Protein AF-A0ABD5N449-F1 (afdb_monomer_lite)

Structure (mmCIF, N/CA/C/O backbone):
data_AF-A0ABD5N449-F1
#
_entry.id   AF-A0ABD5N449-F1
#
loop_
_atom_site.group_PDB
_atom_site.id
_atom_site.type_symbol
_atom_site.label_atom_id
_atom_site.label_alt_id
_atom_site.label_comp_id
_atom_site.label_asym_id
_atom_site.label_entity_id
_atom_site.label_seq_id
_atom_site.pdbx_PDB_ins_code
_atom_site.Cartn_x
_atom_site.Cartn_y
_atom_site.Cartn_z
_atom_site.occupancy
_atom_site.B_iso_or_equiv
_atom_site.auth_seq_id
_atom_site.auth_comp_id
_atom_site.auth_asym_id
_atom_site.auth_atom_id
_atom_site.pdbx_PDB_model_num
ATOM 1 N N . MET A 1 1 ? -13.386 -1.476 -2.992 1.00 77.12 1 MET A N 1
ATOM 2 C CA . MET A 1 1 ? -12.912 -2.837 -2.640 1.00 77.12 1 MET A CA 1
ATOM 3 C C . MET A 1 1 ? -12.012 -2.748 -1.409 1.00 77.12 1 MET A C 1
ATOM 5 O O . MET A 1 1 ? -11.373 -1.718 -1.246 1.00 77.12 1 MET A O 1
ATOM 9 N N . LYS A 1 2 ? -12.001 -3.743 -0.508 1.00 82.44 2 LYS A N 1
ATOM 10 C CA . LYS A 1 2 ? -11.171 -3.738 0.716 1.00 82.44 2 LYS A CA 1
ATOM 11 C C . LYS A 1 2 ? -10.455 -5.082 0.858 1.00 82.44 2 LYS A C 1
ATOM 13 O O . LYS A 1 2 ? -11.120 -6.111 0.836 1.00 82.44 2 LYS A O 1
ATOM 18 N N . PHE A 1 3 ? -9.141 -5.057 1.064 1.00 85.50 3 PHE A N 1
ATOM 19 C CA . PHE A 1 3 ? -8.331 -6.238 1.370 1.00 85.50 3 PHE A CA 1
ATOM 20 C C . PHE A 1 3 ? -7.731 -6.098 2.763 1.00 85.50 3 PHE A C 1
ATOM 22 O O . PHE A 1 3 ? -7.395 -4.995 3.187 1.00 85.50 3 PHE A O 1
ATOM 29 N N . LYS A 1 4 ? -7.616 -7.213 3.481 1.00 90.12 4 LYS A N 1
ATOM 30 C CA . LYS A 1 4 ? -6.940 -7.267 4.775 1.00 90.12 4 LYS A CA 1
ATOM 31 C C . LYS A 1 4 ? -5.727 -8.163 4.627 1.00 90.12 4 LYS A C 1
ATOM 33 O O . LYS A 1 4 ? -5.863 -9.318 4.235 1.00 90.12 4 LYS A O 1
ATOM 38 N N . THR A 1 5 ? -4.563 -7.635 4.955 1.00 91.88 5 THR A N 1
ATOM 39 C CA . THR A 1 5 ? -3.307 -8.377 4.992 1.00 91.88 5 THR A CA 1
ATOM 40 C C . THR A 1 5 ? -2.812 -8.425 6.429 1.00 91.88 5 THR A C 1
ATOM 42 O O . THR A 1 5 ? -3.187 -7.605 7.271 1.00 91.88 5 THR A O 1
ATOM 45 N N . LYS A 1 6 ? -2.003 -9.432 6.749 1.00 94.88 6 LYS A N 1
ATOM 46 C CA . LYS A 1 6 ? -1.398 -9.531 8.074 1.00 94.88 6 LYS A CA 1
ATOM 47 C C . LYS A 1 6 ? -0.293 -8.480 8.199 1.00 94.88 6 LYS A C 1
ATOM 49 O O . LYS A 1 6 ? 0.451 -8.236 7.250 1.00 94.88 6 LYS A O 1
ATOM 54 N N . LEU A 1 7 ? -0.195 -7.856 9.368 1.00 94.62 7 LEU A N 1
ATOM 55 C CA . LEU A 1 7 ? 0.921 -6.988 9.726 1.00 94.62 7 LEU A CA 1
ATOM 56 C C . LEU A 1 7 ? 1.916 -7.813 10.542 1.00 94.62 7 LEU A C 1
ATOM 58 O O . LEU A 1 7 ? 1.582 -8.335 11.606 1.00 94.62 7 LEU A O 1
ATOM 62 N N . TRP A 1 8 ? 3.128 -7.957 10.029 1.00 97.06 8 TRP A N 1
ATOM 63 C CA . TRP A 1 8 ? 4.211 -8.659 10.700 1.00 97.06 8 TRP A CA 1
ATOM 64 C C . TRP A 1 8 ? 5.157 -7.664 11.348 1.00 97.06 8 TRP A C 1
ATOM 66 O O . TRP A 1 8 ? 5.498 -6.633 10.774 1.00 97.06 8 TRP A O 1
ATOM 76 N N . ARG A 1 9 ? 5.630 -8.000 12.544 1.00 96.38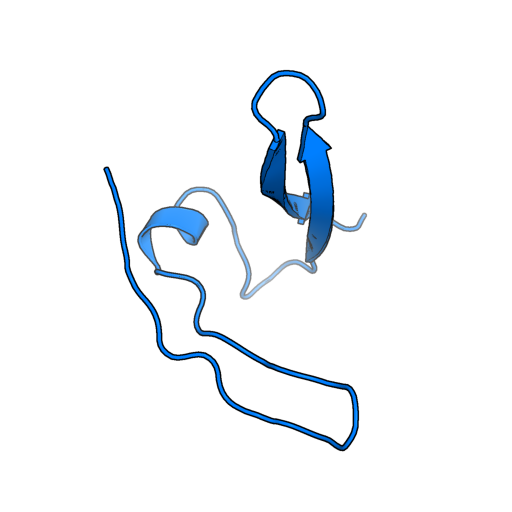 9 ARG A N 1
ATOM 77 C CA . ARG A 1 9 ? 6.711 -7.263 13.188 1.00 96.38 9 ARG A CA 1
ATOM 78 C C . ARG A 1 9 ? 8.040 -7.702 12.572 1.00 96.38 9 ARG A C 1
ATOM 80 O O . ARG A 1 9 ? 8.332 -8.894 12.577 1.00 96.38 9 ARG A O 1
ATOM 87 N N . ARG A 1 10 ? 8.835 -6.758 12.057 1.00 95.00 10 ARG A N 1
ATOM 88 C CA . ARG A 1 10 ? 10.204 -7.014 11.562 1.00 95.00 10 ARG A CA 1
ATOM 89 C C . ARG A 1 10 ? 11.279 -6.580 12.554 1.00 95.00 10 ARG A C 1
ATOM 91 O O . ARG A 1 10 ? 12.359 -7.157 12.562 1.00 95.00 10 ARG A O 1
ATOM 98 N N . GLY A 1 11 ? 10.992 -5.591 13.397 1.00 93.62 11 GLY A N 1
ATOM 99 C CA . GLY A 1 11 ? 11.951 -5.068 14.365 1.00 93.62 11 GLY A CA 1
ATOM 100 C C . GLY A 1 11 ? 11.285 -4.416 15.570 1.00 93.62 11 GLY A C 1
ATOM 101 O O . GLY A 1 11 ? 10.083 -4.557 15.810 1.00 93.62 11 GLY A O 1
ATOM 102 N N . LYS A 1 12 ? 12.079 -3.681 16.357 1.00 94.19 12 LYS A N 1
ATOM 103 C CA . LYS A 1 12 ? 11.569 -2.984 17.549 1.00 94.19 12 LYS A CA 1
ATOM 104 C C . LYS A 1 12 ? 10.508 -1.945 17.180 1.00 94.19 12 LYS A C 1
ATOM 106 O O . LYS A 1 12 ? 9.468 -1.923 17.834 1.00 94.19 12 LYS A O 1
ATOM 111 N N . ILE A 1 13 ? 10.765 -1.185 16.113 1.00 94.38 13 ILE A N 1
ATOM 112 C CA . ILE A 1 13 ? 9.918 -0.092 15.607 1.00 94.38 13 ILE A CA 1
ATOM 113 C C . ILE A 1 13 ? 9.447 -0.297 14.156 1.00 94.38 13 ILE A C 1
ATOM 115 O O . ILE A 1 13 ? 8.819 0.591 13.594 1.00 94.38 13 ILE A O 1
ATOM 119 N N . SER A 1 14 ? 9.763 -1.436 13.528 1.00 94.50 14 SER A N 1
ATOM 120 C CA . SER A 1 14 ? 9.465 -1.686 12.113 1.00 94.50 14 SER A CA 1
ATOM 121 C C . SER A 1 14 ? 8.492 -2.844 11.915 1.00 94.50 14 SER A C 1
ATOM 123 O O . SER A 1 14 ? 8.566 -3.891 12.573 1.00 94.50 14 SER A O 1
ATOM 125 N N . PHE A 1 15 ? 7.592 -2.648 10.957 1.00 94.38 15 PHE A N 1
ATOM 126 C CA . PHE A 1 15 ? 6.566 -3.599 10.560 1.00 94.38 15 PHE A CA 1
ATOM 127 C C . PHE A 1 15 ? 6.619 -3.810 9.050 1.00 94.38 15 PHE A C 1
ATOM 129 O O . PHE A 1 15 ? 7.120 -2.969 8.310 1.00 94.38 15 PHE A O 1
ATOM 136 N N . ALA A 1 16 ? 6.116 -4.951 8.602 1.00 94.50 16 ALA A N 1
ATOM 137 C CA . ALA A 1 16 ? 5.984 -5.292 7.198 1.00 94.50 16 ALA A CA 1
ATOM 138 C C . ALA A 1 16 ? 4.589 -5.860 6.944 1.00 94.50 16 ALA A C 1
ATOM 140 O O . ALA A 1 16 ? 4.000 -6.505 7.812 1.00 94.50 16 ALA A O 1
ATOM 141 N N . THR A 1 17 ? 4.070 -5.651 5.742 1.00 94.12 17 THR A N 1
ATOM 142 C CA . THR A 1 17 ? 2.869 -6.323 5.252 1.00 94.12 17 THR A CA 1
ATOM 143 C C . THR A 1 17 ? 3.074 -6.735 3.800 1.00 94.12 17 THR A C 1
ATOM 145 O O . THR A 1 17 ? 4.035 -6.316 3.159 1.00 94.12 17 THR A O 1
ATOM 148 N N . THR A 1 18 ? 2.193 -7.590 3.297 1.00 92.69 18 THR A N 1
ATOM 149 C CA . THR A 1 18 ? 2.210 -8.042 1.911 1.00 92.69 18 THR A CA 1
ATOM 150 C C . THR A 1 18 ? 1.399 -7.038 1.128 1.00 92.69 18 THR A C 1
ATOM 152 O O . THR A 1 18 ? 0.284 -6.707 1.529 1.00 92.69 18 THR A O 1
ATOM 155 N N . ILE A 1 19 ? 1.943 -6.574 0.011 1.00 89.94 19 ILE A N 1
ATOM 156 C CA . ILE A 1 19 ? 1.192 -5.760 -0.934 1.00 89.94 19 ILE A CA 1
ATOM 157 C C . ILE A 1 19 ? 0.353 -6.722 -1.787 1.00 89.94 19 ILE A C 1
ATOM 159 O O . ILE A 1 19 ? 0.918 -7.631 -2.399 1.00 89.94 19 ILE A O 1
ATOM 163 N N . PRO A 1 20 ? -0.987 -6.598 -1.807 1.00 89.81 20 PRO A N 1
ATOM 164 C CA . PRO A 1 20 ? -1.817 -7.431 -2.668 1.00 89.81 20 PRO A CA 1
ATOM 165 C C . PRO A 1 20 ? -1.421 -7.258 -4.136 1.00 89.81 20 PRO A C 1
ATOM 167 O O . PRO A 1 20 ? -1.307 -6.130 -4.604 1.00 89.81 20 PRO A O 1
ATOM 170 N N . HIS A 1 21 ? -1.295 -8.362 -4.876 1.00 88.06 21 HIS A N 1
ATOM 171 C CA . HIS A 1 21 ? -0.842 -8.343 -6.274 1.00 88.06 21 HIS A CA 1
ATOM 172 C C . HIS A 1 21 ? -1.669 -7.407 -7.175 1.00 88.06 21 HIS A C 1
ATOM 174 O O . HIS A 1 21 ? -1.124 -6.761 -8.058 1.00 88.06 21 HIS A O 1
ATOM 180 N N . ILE A 1 22 ? -2.969 -7.245 -6.897 1.00 89.25 22 ILE A N 1
ATOM 181 C CA . ILE A 1 22 ? -3.844 -6.317 -7.633 1.00 89.25 22 ILE A CA 1
ATOM 182 C C . ILE A 1 22 ? -3.378 -4.851 -7.588 1.00 89.25 22 ILE A C 1
ATOM 184 O O . ILE A 1 22 ? -3.646 -4.100 -8.519 1.00 89.25 22 ILE A O 1
ATOM 188 N N . VAL A 1 23 ? -2.674 -4.444 -6.527 1.00 87.94 23 VAL A N 1
ATOM 189 C CA . VAL A 1 23 ? -2.097 -3.094 -6.386 1.00 87.94 23 VAL A CA 1
ATOM 190 C C . VAL A 1 23 ? -0.898 -2.907 -7.321 1.00 87.94 23 VAL A C 1
ATOM 192 O O . VAL A 1 23 ? -0.579 -1.784 -7.690 1.00 87.94 23 VAL A O 1
ATOM 195 N N . LEU A 1 24 ? -0.261 -4.006 -7.728 1.00 89.88 24 LEU A N 1
ATOM 196 C CA . LEU A 1 24 ? 0.949 -4.017 -8.544 1.00 89.88 24 LEU A CA 1
ATOM 197 C C . LEU A 1 24 ? 0.671 -4.209 -10.041 1.00 89.88 24 LEU A C 1
A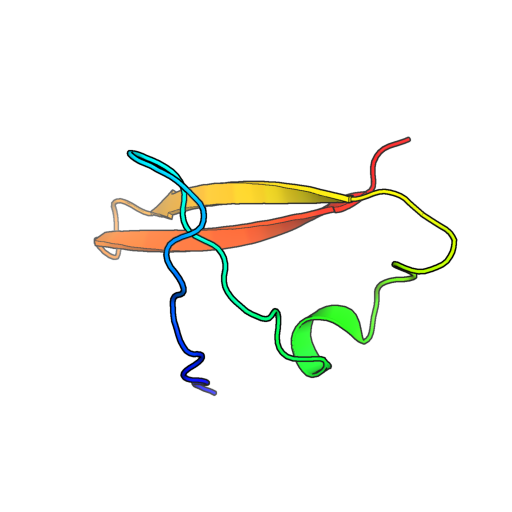TOM 199 O O . LEU A 1 24 ? 1.610 -4.145 -10.817 1.00 89.88 24 LEU A O 1
ATOM 203 N N . LEU A 1 25 ? -0.579 -4.435 -10.472 1.00 89.50 25 LEU A N 1
ATOM 204 C CA . LEU A 1 25 ? -0.893 -4.839 -11.859 1.00 89.50 25 LEU A CA 1
ATOM 205 C C . LEU A 1 25 ? -0.401 -3.871 -12.945 1.00 89.50 25 LEU A C 1
ATOM 207 O O . LEU A 1 25 ? -0.228 -4.292 -14.083 1.00 89.50 25 LEU A O 1
ATOM 211 N N . ASN A 1 26 ? -0.200 -2.598 -12.604 1.00 87.69 26 ASN A N 1
ATOM 212 C CA . ASN A 1 26 ? 0.289 -1.571 -13.527 1.00 87.69 26 ASN A CA 1
ATOM 213 C C . ASN A 1 26 ? 1.742 -1.157 -13.241 1.00 87.69 26 ASN A C 1
ATOM 215 O O . ASN A 1 26 ? 2.188 -0.127 -13.739 1.00 87.69 26 ASN A O 1
ATOM 219 N N . LEU A 1 27 ? 2.451 -1.913 -12.404 1.00 91.50 27 LEU A N 1
ATOM 220 C CA . LEU A 1 27 ? 3.839 -1.676 -12.027 1.00 91.50 27 LEU A CA 1
ATOM 221 C C . LEU A 1 27 ? 4.707 -2.834 -12.527 1.00 91.50 27 LEU A C 1
ATOM 223 O O . LEU A 1 27 ? 4.234 -3.958 -12.682 1.00 91.50 27 LEU A O 1
ATOM 227 N N . ASP A 1 28 ? 5.992 -2.558 -12.720 1.00 92.69 28 ASP A N 1
ATOM 228 C CA . ASP A 1 28 ? 7.027 -3.556 -13.010 1.00 92.69 28 ASP A CA 1
ATOM 229 C C . ASP A 1 28 ? 8.028 -3.627 -11.841 1.00 92.69 28 ASP A C 1
ATOM 231 O O . ASP A 1 28 ? 9.112 -3.048 -11.930 1.00 92.69 28 ASP A O 1
ATOM 235 N N . PRO A 1 29 ? 7.655 -4.250 -10.704 1.00 88.06 29 PRO A N 1
ATOM 236 C CA . PRO A 1 29 ? 8.505 -4.327 -9.512 1.00 88.06 29 PRO A CA 1
ATOM 237 C C . PRO A 1 29 ? 9.706 -5.270 -9.667 1.00 88.06 29 PRO A C 1
ATOM 239 O O . PRO A 1 29 ? 10.553 -5.302 -8.781 1.00 88.06 29 PRO A O 1
ATOM 242 N N . GLU A 1 30 ? 9.771 -6.054 -10.746 1.00 89.69 30 GLU A N 1
ATOM 243 C CA . GLU A 1 30 ? 10.902 -6.948 -11.021 1.00 89.69 30 GLU A CA 1
ATOM 244 C C . GLU A 1 30 ? 12.059 -6.196 -11.690 1.00 89.69 30 GLU A C 1
ATOM 246 O O . GLU A 1 30 ? 13.223 -6.516 -11.452 1.00 89.69 30 GLU A O 1
ATOM 251 N N . SER A 1 31 ? 11.744 -5.188 -12.511 1.00 94.88 31 SER A N 1
ATOM 252 C CA . SER A 1 31 ? 12.746 -4.451 -13.294 1.00 94.88 31 SER A CA 1
ATOM 253 C C . SER A 1 31 ? 12.988 -3.024 -12.807 1.00 94.88 31 SER A C 1
ATOM 255 O O . SER A 1 31 ? 13.940 -2.388 -13.260 1.00 94.88 31 SER A O 1
ATOM 257 N N . LYS A 1 32 ? 12.126 -2.494 -11.933 1.00 94.69 32 LYS A N 1
ATOM 258 C CA . LYS A 1 32 ? 12.171 -1.100 -11.485 1.00 94.69 32 LYS A CA 1
ATOM 259 C C . LYS A 1 32 ? 12.051 -0.981 -9.974 1.00 94.69 32 LYS A C 1
ATOM 261 O O . LYS A 1 32 ? 11.356 -1.764 -9.327 1.00 94.69 32 LYS A O 1
ATOM 266 N N . ASP A 1 33 ? 12.663 0.067 -9.438 1.00 95.06 33 ASP A N 1
ATOM 267 C CA . ASP A 1 33 ? 12.566 0.409 -8.028 1.00 95.06 33 ASP A CA 1
ATOM 268 C C . ASP A 1 33 ? 11.400 1.368 -7.770 1.00 95.06 33 ASP A C 1
ATOM 270 O O . ASP A 1 33 ? 11.103 2.265 -8.558 1.00 95.06 33 ASP A O 1
ATOM 274 N N . TYR A 1 34 ? 10.742 1.192 -6.625 1.00 94.38 34 TYR A N 1
ATOM 275 C CA . TYR A 1 34 ? 9.621 2.029 -6.205 1.00 94.38 34 TYR A CA 1
ATOM 276 C C . TYR A 1 34 ? 9.778 2.422 -4.743 1.00 94.38 34 TYR A C 1
ATOM 278 O O . TYR A 1 34 ? 10.181 1.619 -3.897 1.00 94.38 34 TYR A O 1
ATOM 286 N N . ARG A 1 35 ? 9.382 3.649 -4.415 1.00 94.06 35 ARG A N 1
ATOM 287 C CA . ARG A 1 35 ? 9.212 4.099 -3.032 1.00 94.06 35 ARG A CA 1
ATOM 288 C C . ARG A 1 35 ? 7.758 3.953 -2.598 1.00 94.06 35 ARG A C 1
ATOM 290 O O . ARG A 1 35 ? 6.835 4.131 -3.390 1.00 94.06 35 ARG A O 1
ATOM 297 N N . VAL A 1 36 ? 7.558 3.660 -1.315 1.00 92.38 36 VAL A N 1
ATOM 298 C CA . VAL A 1 36 ? 6.227 3.646 -0.694 1.00 92.38 36 VAL A CA 1
ATOM 299 C C . VAL A 1 36 ? 5.949 5.023 -0.106 1.00 92.38 36 VAL A C 1
ATOM 301 O O . VAL A 1 36 ? 6.654 5.461 0.804 1.00 92.38 36 VAL A O 1
ATOM 304 N N . ILE A 1 37 ? 4.909 5.683 -0.602 1.00 94.31 37 ILE A N 1
ATOM 305 C CA . ILE A 1 37 ? 4.478 7.002 -0.140 1.00 94.31 37 ILE A CA 1
ATOM 306 C C . ILE A 1 37 ? 3.354 6.834 0.879 1.00 94.31 37 ILE A C 1
ATOM 308 O O . ILE A 1 37 ? 2.414 6.071 0.658 1.00 94.31 37 ILE A O 1
ATOM 312 N N . TRP A 1 38 ? 3.458 7.545 2.000 1.00 93.50 38 TRP A N 1
ATOM 313 C CA . TRP A 1 38 ? 2.449 7.569 3.055 1.00 93.50 38 TRP A CA 1
ATOM 314 C C . TRP A 1 38 ? 1.937 8.991 3.208 1.00 93.50 38 TRP A C 1
ATOM 316 O O . TRP A 1 38 ? 2.689 9.884 3.589 1.00 93.50 38 TRP A O 1
ATOM 326 N N . GLU A 1 39 ? 0.653 9.189 2.949 1.00 96.56 39 GLU A N 1
ATOM 327 C CA . GLU A 1 39 ? 0.005 10.493 3.053 1.00 96.56 39 GLU A CA 1
ATOM 328 C C . GLU A 1 39 ? -1.142 10.412 4.044 1.00 96.56 39 GLU A C 1
ATOM 330 O O . GLU A 1 39 ? -1.935 9.469 4.019 1.00 96.56 39 GLU A O 1
ATOM 335 N N . TYR A 1 40 ? -1.235 11.395 4.932 1.00 96.56 40 TYR A N 1
ATOM 336 C CA . TYR A 1 40 ? -2.369 11.512 5.834 1.00 96.56 40 TYR A CA 1
ATOM 337 C C . TYR A 1 40 ? -3.388 12.477 5.235 1.00 96.56 40 TYR A C 1
ATOM 339 O O . TYR A 1 40 ? -3.115 13.667 5.099 1.00 96.56 40 TYR A O 1
ATOM 347 N N . ASP A 1 41 ? -4.566 11.967 4.884 1.00 95.25 41 ASP A N 1
ATOM 348 C CA . ASP A 1 41 ? -5.689 12.804 4.477 1.00 95.25 41 ASP A CA 1
ATOM 349 C C . ASP A 1 41 ? -6.479 13.209 5.727 1.00 95.25 41 ASP A C 1
ATOM 351 O O . ASP A 1 41 ? -7.258 12.428 6.289 1.00 95.25 41 ASP A O 1
ATOM 355 N N . GLU A 1 42 ? -6.266 14.451 6.162 1.00 95.12 42 GLU A N 1
ATOM 356 C CA . GLU A 1 42 ? -6.924 15.034 7.331 1.00 95.12 42 GLU A CA 1
ATOM 357 C C . GLU A 1 42 ? -8.449 15.106 7.185 1.00 95.12 42 GLU A C 1
ATOM 359 O O . GLU A 1 42 ? -9.162 14.974 8.180 1.00 95.12 42 GLU A O 1
ATOM 364 N N . LYS A 1 43 ? -8.976 15.265 5.962 1.00 95.56 43 LYS A N 1
ATOM 365 C CA . LYS A 1 43 ? -10.422 15.427 5.731 1.00 95.56 43 LYS A CA 1
ATOM 366 C C . LYS A 1 43 ? -11.185 14.149 6.038 1.00 95.56 43 LYS A C 1
ATOM 368 O O . LYS A 1 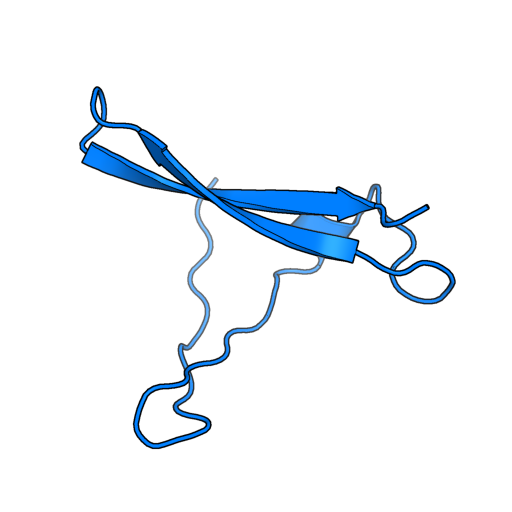43 ? -12.321 14.201 6.505 1.00 95.56 43 LYS A O 1
ATOM 373 N N . ILE A 1 44 ? -10.572 13.002 5.758 1.00 93.62 44 ILE A N 1
ATOM 374 C CA . ILE A 1 44 ? -11.167 11.682 6.002 1.00 93.62 44 ILE A CA 1
ATOM 375 C C . ILE A 1 44 ? -10.538 10.956 7.198 1.00 93.62 44 ILE A C 1
ATOM 377 O O . ILE A 1 44 ? -10.986 9.854 7.530 1.00 93.62 44 ILE A O 1
ATOM 381 N N . GLY A 1 45 ? -9.518 11.551 7.826 1.00 95.50 45 GLY A N 1
ATOM 382 C CA . GLY A 1 45 ? -8.813 11.025 8.993 1.00 95.50 45 GLY A CA 1
ATOM 383 C C . GLY A 1 45 ? -8.130 9.683 8.735 1.00 95.50 45 GLY A C 1
ATOM 384 O O . GLY A 1 45 ? -8.201 8.784 9.576 1.00 95.50 45 GLY A O 1
ATOM 385 N N . LYS A 1 46 ? -7.549 9.485 7.544 1.00 95.94 46 LYS A N 1
ATOM 386 C CA . LYS A 1 46 ? -6.959 8.198 7.137 1.00 95.94 46 LYS A CA 1
ATOM 387 C C . LYS A 1 46 ? -5.609 8.372 6.469 1.00 95.94 46 LYS A C 1
ATOM 389 O O . LYS A 1 46 ? -5.368 9.341 5.763 1.00 95.94 46 LYS A O 1
ATOM 394 N N . TRP A 1 47 ? -4.774 7.355 6.652 1.00 92.94 47 TRP A N 1
ATOM 395 C CA . TRP A 1 47 ? -3.558 7.176 5.874 1.00 92.94 47 TRP A CA 1
ATOM 396 C C . TRP A 1 47 ? -3.877 6.538 4.524 1.00 92.94 47 TRP A C 1
ATOM 398 O O . TRP A 1 47 ? -4.564 5.514 4.457 1.00 92.94 47 TRP A O 1
ATOM 408 N N . THR A 1 48 ? -3.33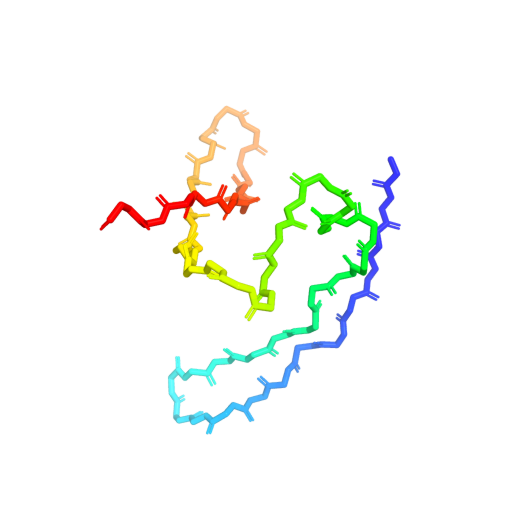1 7.134 3.476 1.00 91.44 48 THR A N 1
ATOM 409 C CA . THR A 1 48 ? -3.288 6.611 2.117 1.00 91.44 48 THR A CA 1
ATOM 410 C C . THR A 1 48 ? -1.869 6.136 1.838 1.00 91.44 48 THR A C 1
ATOM 412 O O . THR A 1 48 ? -0.896 6.760 2.264 1.00 91.44 48 THR A O 1
ATOM 415 N N . VAL A 1 49 ? -1.758 4.998 1.156 1.00 90.50 49 VAL A N 1
ATOM 416 C CA . VAL A 1 49 ? -0.474 4.407 0.776 1.00 90.50 49 VAL A CA 1
ATOM 417 C C . VAL A 1 49 ? -0.401 4.355 -0.741 1.00 90.50 49 VAL A C 1
ATOM 419 O O . VAL A 1 49 ? -1.310 3.815 -1.374 1.00 90.50 49 VAL A O 1
ATOM 422 N N . GLY A 1 50 ? 0.669 4.912 -1.299 1.00 90.94 50 GLY A N 1
ATOM 423 C CA . GLY A 1 50 ? 0.966 4.933 -2.728 1.00 90.94 50 GLY A CA 1
ATOM 424 C C . GLY A 1 50 ? 2.314 4.289 -3.047 1.00 90.94 50 GLY A C 1
ATOM 425 O O . GLY A 1 50 ? 3.127 4.038 -2.155 1.00 90.94 50 GLY A O 1
ATOM 426 N N . LEU A 1 51 ? 2.538 4.025 -4.331 1.00 92.88 51 LEU A N 1
ATOM 427 C CA . LEU A 1 51 ? 3.818 3.585 -4.880 1.00 92.88 51 LEU A CA 1
ATOM 428 C C . LEU A 1 51 ? 4.226 4.574 -5.970 1.00 92.88 51 LEU A C 1
ATOM 430 O O . LEU A 1 51 ? 3.399 4.929 -6.808 1.00 92.88 51 LEU A O 1
ATOM 434 N N . GLU A 1 52 ? 5.479 5.008 -5.942 1.00 93.00 52 GLU A N 1
ATOM 435 C CA . GLU A 1 52 ? 6.055 5.935 -6.917 1.00 93.00 52 GLU A CA 1
ATOM 436 C C . GLU A 1 52 ? 7.365 5.344 -7.444 1.00 93.00 52 GLU A C 1
ATOM 438 O O . GLU A 1 52 ? 8.185 4.870 -6.655 1.00 93.00 52 GLU A O 1
ATOM 443 N N . GLU A 1 53 ? 7.528 5.316 -8.766 1.00 93.75 53 GLU A N 1
ATOM 444 C CA . GLU A 1 53 ? 8.74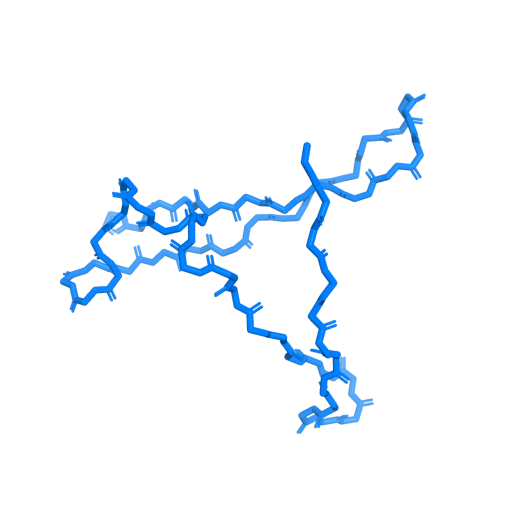4 4.828 -9.428 1.00 93.75 53 GLU A CA 1
ATOM 445 C C . GLU A 1 53 ? 9.938 5.718 -9.059 1.00 93.75 53 GLU A C 1
ATOM 447 O O . GLU A 1 53 ? 9.810 6.938 -8.944 1.00 93.75 53 GLU A O 1
ATOM 452 N N . ILE A 1 54 ? 11.095 5.105 -8.822 1.00 93.31 54 ILE A N 1
ATOM 453 C CA . ILE A 1 54 ? 12.356 5.812 -8.604 1.00 93.31 54 ILE A CA 1
ATOM 454 C C . ILE A 1 54 ? 13.083 5.856 -9.952 1.00 93.31 54 ILE A C 1
ATOM 456 O O . ILE A 1 54 ? 13.369 4.798 -10.508 1.00 93.31 54 ILE A O 1
ATOM 460 N N . GLU A 1 55 ? 13.346 7.063 -10.466 1.00 78.44 55 GLU A N 1
ATOM 461 C CA . GLU A 1 55 ? 14.194 7.283 -11.654 1.00 78.44 55 GLU A CA 1
ATOM 462 C C . GLU A 1 55 ? 15.664 6.907 -11.417 1.00 78.44 55 GLU A C 1
ATOM 464 O O . GLU A 1 55 ? 16.178 7.176 -10.301 1.00 78.44 55 GLU A O 1
#

Sequence (55 aa):
MKFKTKLWRRGKISFATTIPHIVLLNLDPESKDYRVIWEYDEKIGKWTVGLEEIE

Radius of gyration: 13.13 Å; chai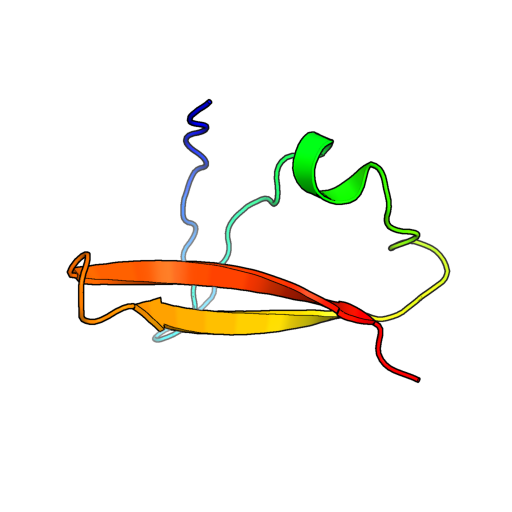ns: 1; bounding box: 27×25×31 Å

Foldseek 3Di:
DDDDWDWADPDPPDIDTDDPVVLCPVDDVPVFDWDWDWDQDPVVRDIDIDIDTDD

Secondary structure (DSSP, 8-state):
-----PEEE-SSS-EEEPPPGGGGTT--TTTS-EEEEEEEETTTTEEEEEEEE--

pLDDT: mean 92.11, std 4.06, range [77.12, 97.06]